Protein AF-A0AAV4FZJ6-F1 (afdb_monomer_lite)

Organism: NCBI:txid1093978

Secondary structure (DSSP, 8-state):
-TTHHHHHS-TTTHHHHHHHHHHHHHHHHHHHHHHHHHHHHS-GGGSTTHHHHHHHHHHHHHHHHHHHH--SSSTT-TT--HHHHHHHHHHH----

pLDDT: mean 84.36, std 10.0, range [37.66, 96.94]

Sequence (96 aa):
MHAMWGDWAPVWERSKLAAFTYAGAQLGTVFSLPISGYLCDSDIAGGWPSVFYVFGAVGCVWFVVWMAFTHNTPADHPRISTSERDYIEHSIGKKE

InterPro domains:
  IPR011701 Major facilitator superfamily [PF07690] (1-85)
  IPR020846 Major facilitator superfamily domain [PS50850] (1-96)
  IPR036259 MFS transporter superfamily [G3DSA:1.20.1250.20] (1-81)
  IPR036259 MFS transporter superfamily [SSF103473] (2-93)
  IPR050382 Major Facilitator Superfamily Sodium/Anion Cotransporter [PTHR11662] (1-92)

Radius of gyration: 18.64 Å; chains: 1; bounding box: 41×24×46 Å

Structure (mmCIF, N/CA/C/O backbone):
data_AF-A0AAV4FZJ6-F1
#
_entry.id   AF-A0AAV4FZJ6-F1
#
loop_
_atom_site.group_PDB
_atom_site.id
_atom_site.type_symbol
_atom_site.label_atom_id
_atom_site.label_alt_id
_atom_site.label_comp_id
_atom_site.label_asym_id
_atom_site.label_entity_id
_atom_site.label_seq_id
_atom_site.pdbx_PDB_ins_code
_atom_site.Cartn_x
_atom_site.Cartn_y
_atom_site.Cartn_z
_atom_site.occupancy
_atom_site.B_iso_or_equiv
_atom_site.auth_seq_id
_atom_site.auth_comp_id
_atom_site.auth_asym_id
_atom_site.auth_atom_id
_atom_site.pdbx_PDB_model_num
ATOM 1 N N . MET A 1 1 ? -5.300 9.169 5.614 1.00 69.44 1 MET A N 1
ATOM 2 C CA . MET A 1 1 ? -4.840 8.347 6.759 1.00 69.44 1 MET A CA 1
ATOM 3 C C . MET A 1 1 ? -5.190 8.942 8.120 1.00 69.44 1 MET A C 1
ATOM 5 O O . MET A 1 1 ? -5.892 8.269 8.852 1.00 69.44 1 MET A O 1
ATOM 9 N N . HIS A 1 2 ? -4.792 10.170 8.486 1.00 70.44 2 HIS A N 1
ATOM 10 C CA . HIS A 1 2 ? -5.096 10.706 9.834 1.00 70.44 2 HIS A CA 1
ATOM 11 C C . HIS A 1 2 ? -6.585 10.832 10.179 1.00 70.44 2 HIS A C 1
ATOM 13 O O . HIS A 1 2 ? -6.952 10.553 11.320 1.00 70.44 2 HIS A O 1
ATOM 19 N N . ALA A 1 3 ? -7.411 11.234 9.205 1.00 77.69 3 ALA A N 1
ATOM 20 C CA . ALA A 1 3 ? -8.867 11.274 9.349 1.00 77.69 3 ALA A CA 1
ATOM 21 C C . ALA A 1 3 ? -9.458 9.858 9.450 1.00 77.69 3 ALA A C 1
ATOM 23 O O . ALA A 1 3 ? -10.224 9.584 10.359 1.00 77.69 3 ALA A O 1
ATOM 24 N N . MET A 1 4 ? -8.997 8.936 8.597 1.00 80.62 4 MET A N 1
ATOM 25 C CA . MET A 1 4 ? -9.430 7.532 8.586 1.00 80.62 4 M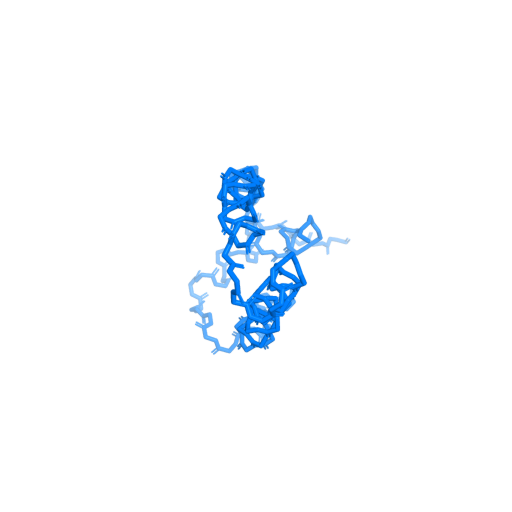ET A CA 1
ATOM 26 C C . MET A 1 4 ? -9.127 6.820 9.912 1.00 80.62 4 MET A C 1
ATOM 28 O O . MET A 1 4 ? -10.000 6.187 10.487 1.00 80.62 4 MET A O 1
ATOM 32 N N . TRP A 1 5 ? -7.925 7.005 10.470 1.00 81.12 5 TRP A N 1
ATOM 33 C CA . TRP A 1 5 ? -7.596 6.513 11.812 1.00 81.12 5 TRP A CA 1
ATOM 34 C C . TRP A 1 5 ? -8.384 7.211 12.928 1.00 81.12 5 TRP A C 1
ATOM 36 O O . TRP A 1 5 ? -8.381 6.725 14.048 1.00 81.12 5 TRP A O 1
ATOM 46 N N . GLY A 1 6 ? -9.040 8.340 12.661 1.00 79.75 6 GLY A N 1
ATOM 47 C CA . GLY A 1 6 ? -9.963 8.954 13.615 1.00 79.75 6 GLY A CA 1
ATOM 48 C C . GLY A 1 6 ? -11.249 8.148 13.797 1.00 79.75 6 GLY A C 1
ATOM 49 O O . GLY A 1 6 ? -11.777 8.130 14.900 1.00 79.75 6 GLY A O 1
ATOM 50 N N . ASP A 1 7 ? -11.706 7.464 12.745 1.00 80.12 7 ASP A N 1
ATOM 51 C CA . ASP A 1 7 ? -12.933 6.657 12.767 1.00 80.12 7 ASP A CA 1
ATOM 52 C C . ASP A 1 7 ? -12.651 5.144 12.902 1.00 80.12 7 ASP A C 1
ATOM 54 O O . ASP A 1 7 ? -13.558 4.383 13.227 1.00 80.12 7 ASP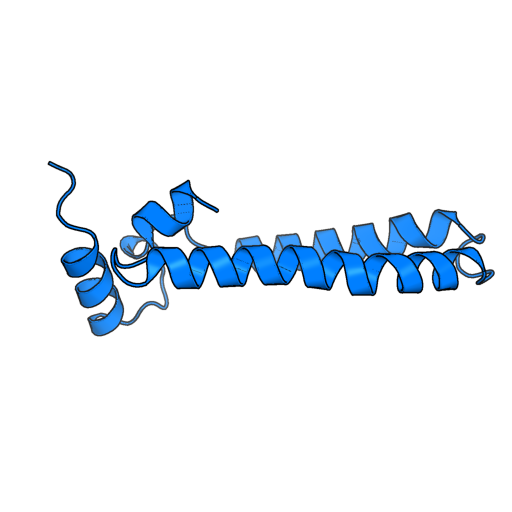 A O 1
ATOM 58 N N . TRP A 1 8 ? -11.403 4.702 12.680 1.00 82.69 8 TRP A N 1
ATOM 59 C CA . TRP A 1 8 ? -11.001 3.286 12.730 1.00 82.69 8 TRP A CA 1
ATOM 60 C C . TRP A 1 8 ? -10.051 2.904 13.873 1.00 82.69 8 TRP A C 1
ATOM 62 O O . TRP A 1 8 ? -9.995 1.729 14.225 1.00 82.69 8 TRP A O 1
ATOM 72 N N . ALA A 1 9 ? -9.266 3.834 14.435 1.00 85.00 9 ALA A N 1
ATOM 73 C CA . ALA A 1 9 ? -8.313 3.491 15.493 1.00 85.00 9 ALA A CA 1
ATOM 74 C C . ALA A 1 9 ? -8.866 3.819 16.889 1.00 85.00 9 ALA A C 1
ATOM 76 O O . ALA A 1 9 ? -9.145 4.990 17.161 1.00 85.00 9 ALA A O 1
ATOM 77 N N . PRO A 1 10 ? -8.898 2.843 17.816 1.00 84.12 10 PRO A N 1
ATOM 78 C CA . PRO A 1 10 ? -9.042 3.108 19.245 1.00 84.12 10 PRO A CA 1
ATOM 79 C C . PRO A 1 10 ? -8.021 4.145 19.728 1.00 84.12 10 PRO A C 1
ATOM 81 O O . PRO A 1 10 ? -6.870 4.153 19.277 1.00 84.12 10 PRO A O 1
ATOM 84 N N . VAL A 1 11 ? -8.405 4.997 20.683 1.00 78.81 11 VAL A N 1
ATOM 85 C CA . VAL A 1 11 ? -7.578 6.136 21.135 1.00 78.81 11 VAL A CA 1
ATOM 86 C C . VAL A 1 11 ? -6.183 5.697 21.605 1.00 78.81 11 VAL A C 1
ATOM 88 O O . VAL A 1 11 ? -5.193 6.364 21.304 1.00 78.81 11 VAL A O 1
ATOM 91 N N . TRP A 1 12 ? -6.081 4.550 22.279 1.00 79.19 12 TRP A N 1
ATOM 92 C CA . TRP A 1 12 ? -4.812 4.008 22.782 1.00 79.19 12 TRP A CA 1
ATOM 93 C C . TRP A 1 12 ? -3.948 3.337 21.704 1.00 79.19 12 TRP A C 1
ATOM 95 O O . TRP A 1 12 ? -2.728 3.283 21.848 1.00 79.19 12 TRP A O 1
ATOM 105 N N . GLU A 1 13 ? -4.537 2.856 20.607 1.00 84.12 13 GLU A N 1
ATOM 106 C CA . GLU A 1 13 ? -3.808 2.169 19.525 1.00 84.12 13 GLU A CA 1
ATOM 107 C C . GLU A 1 13 ? -3.482 3.095 18.353 1.00 84.12 13 GLU A C 1
ATOM 109 O O . GLU A 1 13 ? -2.615 2.786 17.532 1.00 84.12 13 GLU A O 1
ATOM 114 N N . ARG A 1 14 ? -4.124 4.266 18.290 1.00 84.50 14 ARG A N 1
ATOM 115 C CA . ARG A 1 14 ? -3.989 5.233 17.197 1.00 84.50 14 ARG A CA 1
ATOM 116 C C . ARG A 1 14 ? -2.543 5.592 16.882 1.00 84.50 14 ARG A C 1
ATOM 118 O O . ARG A 1 14 ? -2.164 5.602 15.712 1.00 84.50 14 ARG A O 1
ATOM 125 N N . SER A 1 15 ? -1.718 5.840 17.899 1.00 86.06 15 SER A N 1
ATOM 126 C CA . SER A 1 15 ? -0.297 6.160 17.703 1.00 86.06 15 SER A CA 1
ATOM 127 C C . SER A 1 15 ? 0.484 4.992 17.100 1.00 86.06 15 SER A C 1
ATOM 129 O O . SER A 1 15 ? 1.339 5.204 16.242 1.00 86.06 15 SER A O 1
ATOM 131 N N . LYS A 1 16 ? 0.164 3.751 17.488 1.00 88.62 16 LYS A N 1
ATOM 132 C CA . LYS A 1 16 ? 0.804 2.539 16.959 1.00 88.62 16 LYS A CA 1
ATOM 133 C C . LYS A 1 16 ? 0.422 2.306 15.497 1.00 88.62 16 LYS A C 1
ATOM 135 O O . LYS A 1 16 ? 1.293 2.052 14.670 1.00 88.62 16 LYS A O 1
ATOM 140 N N . LEU A 1 17 ? -0.860 2.453 15.169 1.00 89.06 17 LEU A N 1
ATOM 141 C CA . LEU A 1 17 ? -1.385 2.310 13.807 1.00 89.06 17 LEU A CA 1
ATOM 142 C C . LEU A 1 17 ? -0.861 3.414 12.870 1.00 89.06 17 LEU A C 1
ATOM 144 O O . LEU A 1 17 ? -0.474 3.149 11.726 1.00 89.06 17 LEU A O 1
ATOM 148 N N . ALA A 1 18 ? -0.749 4.646 13.375 1.00 87.81 18 ALA A N 1
ATOM 149 C CA . ALA A 1 18 ? -0.109 5.742 12.655 1.00 87.81 18 ALA A CA 1
ATOM 150 C C . ALA A 1 18 ? 1.384 5.467 12.416 1.00 87.81 18 ALA A C 1
ATOM 152 O O . ALA A 1 18 ? 1.843 5.567 11.280 1.00 87.81 18 ALA A O 1
ATOM 153 N N . ALA A 1 19 ? 2.134 5.061 13.446 1.00 89.75 19 ALA A N 1
ATOM 154 C CA . ALA A 1 19 ? 3.553 4.726 13.314 1.00 89.75 19 ALA A CA 1
ATOM 155 C C . ALA A 1 19 ? 3.788 3.595 12.301 1.00 89.75 19 ALA A C 1
ATOM 157 O O . ALA A 1 19 ? 4.679 3.698 11.461 1.00 89.75 19 ALA A O 1
ATOM 158 N N . PHE A 1 20 ? 2.944 2.560 12.316 1.00 91.31 20 PHE A N 1
ATOM 159 C CA . PHE A 1 20 ? 2.988 1.474 11.337 1.00 91.31 20 PHE A CA 1
ATOM 160 C C . PHE A 1 20 ? 2.785 1.979 9.901 1.00 91.31 20 PHE A C 1
ATOM 162 O O . PHE A 1 20 ? 3.533 1.616 8.996 1.00 91.31 20 PHE A O 1
ATOM 169 N N . THR A 1 21 ? 1.827 2.888 9.702 1.00 90.75 21 THR A N 1
ATOM 170 C CA . THR A 1 21 ? 1.592 3.527 8.397 1.00 90.75 21 THR A CA 1
ATOM 171 C C . THR A 1 21 ? 2.841 4.260 7.899 1.00 90.75 21 THR A C 1
ATOM 173 O O . THR A 1 21 ? 3.233 4.117 6.741 1.00 90.75 21 THR A O 1
ATOM 176 N N . TYR A 1 22 ? 3.483 5.040 8.771 1.00 89.94 22 TYR A N 1
ATOM 177 C CA . TYR A 1 22 ? 4.684 5.795 8.413 1.00 89.94 22 TYR A CA 1
ATOM 178 C C . TYR A 1 22 ? 5.894 4.903 8.146 1.00 89.94 22 TYR A C 1
ATOM 180 O O . TYR A 1 22 ? 6.676 5.198 7.242 1.00 89.94 22 TYR A O 1
ATOM 188 N N . ALA A 1 23 ? 6.033 3.798 8.881 1.00 93.31 23 ALA A N 1
ATOM 189 C CA . ALA A 1 23 ? 7.072 2.809 8.621 1.00 93.31 23 ALA A CA 1
ATOM 190 C C . ALA A 1 23 ? 6.947 2.231 7.202 1.00 93.31 23 ALA A C 1
ATOM 192 O O . ALA A 1 23 ? 7.951 2.100 6.505 1.00 93.31 23 ALA A O 1
ATOM 193 N N . GLY A 1 24 ? 5.718 1.978 6.735 1.00 91.62 24 GLY A N 1
ATOM 194 C CA . GLY A 1 24 ? 5.455 1.547 5.360 1.00 91.62 24 GLY A CA 1
ATOM 195 C C . GLY A 1 24 ? 5.970 2.530 4.303 1.00 91.62 24 GLY A C 1
ATOM 196 O O . GLY A 1 24 ? 6.570 2.106 3.319 1.00 91.62 24 GLY A O 1
ATOM 197 N N . ALA A 1 25 ? 5.818 3.840 4.528 1.00 90.62 25 ALA A N 1
ATOM 198 C CA . ALA A 1 25 ? 6.350 4.858 3.618 1.00 90.62 25 ALA A CA 1
ATOM 199 C C . ALA A 1 25 ? 7.888 4.826 3.548 1.00 90.62 25 ALA A C 1
ATOM 201 O O . ALA A 1 25 ? 8.457 4.915 2.463 1.00 90.62 25 ALA A O 1
ATOM 202 N N . GLN A 1 26 ? 8.561 4.647 4.690 1.00 93.25 26 GLN A N 1
ATOM 203 C CA . GLN A 1 26 ? 10.024 4.538 4.734 1.00 93.25 26 GLN A CA 1
ATOM 204 C C . GLN A 1 26 ? 10.521 3.273 4.029 1.00 93.25 26 GLN A C 1
ATOM 206 O O . GLN A 1 26 ? 11.444 3.342 3.220 1.00 93.25 26 GLN A O 1
ATOM 211 N N . LEU A 1 27 ? 9.872 2.131 4.272 1.00 94.44 27 LEU A N 1
ATOM 212 C CA . LEU A 1 27 ? 10.179 0.881 3.573 1.00 94.44 27 LEU A CA 1
ATOM 213 C C . LEU A 1 27 ? 9.969 1.021 2.064 1.00 94.44 27 LEU A C 1
ATOM 215 O O . LEU A 1 27 ? 10.822 0.596 1.288 1.00 94.44 27 LEU A O 1
ATOM 219 N N . GLY A 1 28 ? 8.879 1.670 1.649 1.00 92.25 28 GLY A N 1
ATOM 220 C CA . GLY A 1 28 ? 8.603 1.967 0.247 1.00 92.25 28 GLY A CA 1
ATOM 221 C C . GLY A 1 28 ? 9.764 2.695 -0.427 1.00 92.25 28 GLY A C 1
ATOM 222 O O . GLY A 1 28 ? 10.190 2.274 -1.494 1.00 92.25 28 GLY A O 1
ATOM 223 N N . THR A 1 29 ? 10.331 3.716 0.222 1.00 93.44 29 THR A N 1
ATOM 224 C CA . THR A 1 29 ? 11.514 4.439 -0.278 1.00 93.44 29 THR A CA 1
ATOM 225 C C . THR A 1 29 ? 12.756 3.551 -0.360 1.00 93.44 29 THR A C 1
ATOM 227 O O . THR A 1 29 ? 13.478 3.584 -1.355 1.00 93.44 29 THR A O 1
ATOM 230 N N . VAL A 1 30 ? 13.003 2.730 0.665 1.00 95.94 30 VAL A N 1
ATOM 231 C CA . VAL A 1 30 ? 14.162 1.821 0.703 1.00 95.94 30 VAL A CA 1
ATOM 232 C C . VAL A 1 30 ? 14.130 0.821 -0.451 1.00 95.94 30 VAL A C 1
ATOM 234 O O . VAL A 1 30 ? 15.177 0.518 -1.011 1.00 95.94 30 VA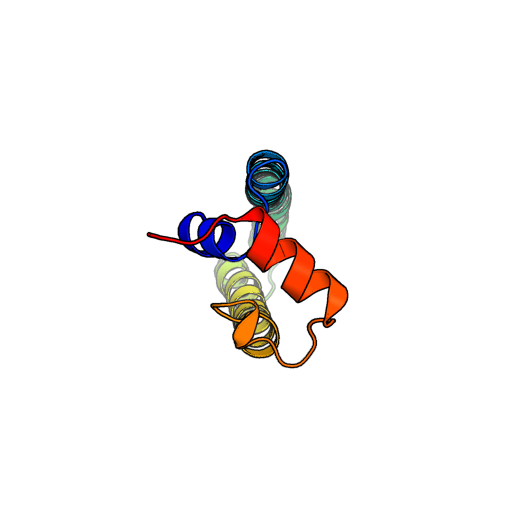L A O 1
ATOM 237 N N . PHE A 1 31 ? 12.949 0.335 -0.834 1.00 93.88 31 PHE A N 1
ATOM 238 C CA . PHE A 1 31 ? 12.806 -0.564 -1.978 1.00 93.88 31 PHE A CA 1
ATOM 239 C C . PHE A 1 31 ? 12.711 0.179 -3.312 1.00 93.88 31 PHE A C 1
ATOM 241 O O . PHE A 1 31 ? 13.262 -0.289 -4.307 1.00 93.88 31 PHE A O 1
ATOM 248 N N . SER A 1 32 ? 12.045 1.334 -3.362 1.00 92.50 32 SER A N 1
ATOM 249 C CA . SER A 1 32 ? 11.785 2.022 -4.626 1.00 92.50 32 SER A CA 1
ATOM 250 C C . SER A 1 32 ? 13.056 2.543 -5.282 1.00 92.50 32 SER A C 1
ATOM 252 O O . SER A 1 32 ? 13.186 2.446 -6.500 1.00 92.50 32 SER A O 1
ATOM 254 N N . LEU A 1 33 ? 14.011 3.040 -4.494 1.00 92.00 33 LEU A N 1
ATOM 255 C CA . LEU A 1 33 ? 15.277 3.581 -4.985 1.00 92.00 33 LEU A CA 1
ATOM 256 C C . LEU A 1 33 ? 16.144 2.535 -5.718 1.00 92.00 33 LEU A C 1
ATOM 258 O O . LEU A 1 33 ? 16.470 2.772 -6.883 1.00 92.00 33 LEU A O 1
ATOM 262 N N . PRO A 1 34 ? 16.495 1.373 -5.127 1.00 92.69 34 PRO A N 1
ATOM 263 C CA . PRO A 1 34 ? 17.275 0.351 -5.824 1.00 92.69 34 PRO A CA 1
ATOM 264 C C . PRO A 1 34 ? 16.503 -0.283 -6.984 1.00 92.69 34 PRO A C 1
ATOM 266 O O . PRO A 1 34 ? 17.096 -0.534 -8.029 1.00 92.69 34 PRO A O 1
ATOM 269 N N . ILE A 1 35 ? 15.187 -0.488 -6.846 1.00 91.38 35 ILE A N 1
ATOM 270 C CA . ILE A 1 35 ? 14.346 -1.007 -7.937 1.00 91.38 35 ILE A CA 1
ATOM 271 C C . ILE A 1 35 ? 14.353 -0.042 -9.126 1.00 91.38 35 ILE A C 1
ATOM 273 O O . ILE A 1 35 ? 14.522 -0.478 -10.261 1.00 91.38 35 ILE A O 1
ATOM 277 N N . SER A 1 36 ? 14.233 1.264 -8.875 1.00 89.94 36 SER A N 1
ATOM 278 C CA . SER A 1 36 ? 14.312 2.285 -9.927 1.00 89.94 36 SER A CA 1
ATOM 279 C C . SER A 1 36 ? 15.693 2.313 -10.577 1.00 89.94 36 SER A C 1
ATOM 281 O O . SER A 1 36 ? 15.782 2.398 -11.795 1.00 89.94 36 SER A O 1
ATOM 283 N N . GLY A 1 37 ? 16.765 2.188 -9.786 1.00 89.75 37 GLY A N 1
ATOM 284 C CA . GLY A 1 37 ? 18.131 2.098 -10.307 1.00 89.75 37 GLY A CA 1
ATOM 285 C C . GLY A 1 37 ? 18.328 0.893 -11.230 1.00 89.75 37 GLY A C 1
ATOM 286 O O . GLY A 1 37 ? 18.851 1.046 -12.328 1.00 89.75 37 GLY A O 1
ATOM 287 N N . TYR A 1 38 ? 17.839 -0.279 -10.821 1.00 88.94 38 TYR A N 1
ATOM 288 C CA . TYR A 1 38 ? 17.891 -1.500 -11.627 1.00 88.94 38 TYR A CA 1
ATOM 289 C C . TYR A 1 38 ? 17.060 -1.394 -12.914 1.00 88.94 38 TYR A C 1
ATOM 291 O O . TYR A 1 38 ? 17.514 -1.780 -13.987 1.00 88.94 38 TYR A O 1
ATOM 299 N N . LEU A 1 39 ? 15.853 -0.833 -12.824 1.00 86.75 39 LEU A N 1
ATOM 300 C CA . LEU A 1 39 ? 14.970 -0.629 -13.975 1.00 86.75 39 LEU A CA 1
ATOM 301 C C . LEU A 1 39 ? 15.556 0.358 -14.992 1.00 86.75 39 LEU A C 1
ATOM 303 O O . LEU A 1 39 ? 15.427 0.131 -16.192 1.00 86.75 39 LEU A O 1
ATOM 307 N N . CYS A 1 40 ? 16.233 1.414 -14.531 1.00 85.12 40 CYS A N 1
ATOM 308 C CA . CYS A 1 40 ? 16.912 2.371 -15.406 1.00 85.12 40 CYS A CA 1
ATOM 309 C C . CYS A 1 40 ? 18.088 1.766 -16.183 1.00 85.12 40 CYS A C 1
ATOM 311 O O . CYS A 1 40 ? 18.334 2.207 -17.303 1.00 85.12 40 CYS A O 1
ATOM 313 N N . ASP A 1 41 ? 18.803 0.802 -15.597 1.00 83.94 41 ASP A N 1
ATOM 314 C CA . ASP A 1 41 ? 19.927 0.100 -16.239 1.00 83.94 41 ASP A CA 1
ATOM 315 C C . ASP A 1 41 ? 19.452 -1.010 -17.195 1.00 83.94 41 ASP A C 1
ATOM 317 O O . ASP A 1 41 ? 20.138 -1.380 -18.143 1.00 83.94 41 ASP A O 1
ATOM 321 N N . SER A 1 42 ? 18.244 -1.535 -16.976 1.00 78.00 42 SER A N 1
ATOM 322 C CA . SER A 1 42 ? 17.659 -2.562 -17.835 1.00 78.00 42 SER A CA 1
ATOM 323 C C . SER A 1 42 ? 17.127 -1.979 -19.151 1.00 78.00 42 SER A C 1
ATOM 325 O O . SER A 1 42 ? 16.359 -1.026 -19.137 1.00 78.00 42 SER A O 1
ATOM 327 N N . ASP A 1 43 ? 17.406 -2.615 -20.293 1.00 74.62 43 ASP A N 1
ATOM 328 C CA . ASP A 1 43 ? 16.839 -2.240 -21.610 1.00 74.62 43 ASP A CA 1
ATOM 329 C C . ASP A 1 43 ? 15.321 -2.518 -21.752 1.00 74.62 43 ASP A C 1
ATOM 331 O O . ASP A 1 43 ? 14.726 -2.375 -22.826 1.00 74.62 43 ASP A O 1
ATOM 335 N N . ILE A 1 44 ? 14.652 -2.929 -20.672 1.00 70.50 44 ILE A N 1
ATOM 336 C CA . ILE A 1 44 ? 13.221 -3.241 -20.664 1.00 70.50 44 ILE A CA 1
ATOM 337 C C . ILE A 1 44 ? 12.436 -1.960 -20.975 1.00 70.50 44 ILE A C 1
ATOM 339 O O . ILE A 1 44 ? 12.662 -0.920 -20.367 1.00 70.50 44 ILE A O 1
ATOM 343 N N . ALA A 1 45 ? 11.495 -2.026 -21.924 1.00 66.25 45 ALA A N 1
ATOM 344 C CA . ALA A 1 45 ? 10.600 -0.917 -22.287 1.00 66.25 45 ALA A CA 1
ATOM 345 C C . ALA A 1 45 ? 11.300 0.424 -22.630 1.00 66.25 45 ALA A C 1
ATOM 347 O O . ALA A 1 45 ? 10.687 1.486 -22.508 1.00 66.25 45 ALA A O 1
ATOM 348 N N . GLY A 1 46 ? 12.558 0.382 -23.089 1.00 72.12 46 GLY A N 1
ATOM 349 C CA . GLY A 1 46 ? 13.313 1.569 -23.505 1.00 72.12 46 GLY A CA 1
ATOM 350 C C . GLY A 1 46 ? 14.179 2.208 -22.414 1.00 72.12 46 GLY A C 1
ATOM 351 O O . GLY A 1 46 ? 14.484 3.397 -22.519 1.00 72.12 46 GLY A O 1
ATOM 352 N N . GLY A 1 47 ? 14.563 1.459 -21.373 1.00 79.50 47 GLY A N 1
ATOM 353 C CA . GLY A 1 47 ? 15.472 1.934 -20.326 1.00 79.50 47 GLY A CA 1
ATOM 354 C C . GLY A 1 47 ? 14.736 2.602 -19.168 1.00 79.50 47 GLY A C 1
ATOM 355 O O . GLY A 1 47 ? 13.806 2.049 -18.584 1.00 79.50 47 GLY A O 1
ATOM 356 N N . TRP A 1 48 ? 15.102 3.849 -18.874 1.00 82.94 48 TRP A N 1
ATOM 357 C CA . TRP A 1 48 ? 14.526 4.669 -17.800 1.00 82.94 48 TRP A CA 1
ATOM 358 C C . TRP A 1 48 ? 12.988 4.862 -17.804 1.00 82.94 48 TRP A C 1
ATOM 360 O O . TRP A 1 48 ? 12.430 5.003 -16.710 1.00 82.94 48 TRP A O 1
ATOM 370 N N . PRO A 1 49 ? 12.245 4.843 -18.939 1.00 87.38 49 PRO A N 1
ATOM 371 C CA . PRO A 1 49 ? 10.788 4.989 -18.911 1.00 87.38 49 PRO A CA 1
ATOM 372 C C . PRO A 1 49 ? 10.087 3.805 -18.230 1.00 87.38 49 PRO A C 1
ATOM 374 O O . PRO A 1 49 ? 8.965 3.950 -17.743 1.00 87.38 49 PRO A O 1
ATOM 377 N N . SER A 1 50 ? 10.752 2.645 -18.154 1.00 87.12 50 SER A N 1
ATOM 378 C CA . SER A 1 50 ? 10.245 1.428 -17.507 1.00 87.12 50 SER A CA 1
ATOM 379 C C . SER A 1 50 ? 9.812 1.649 -16.058 1.00 87.12 50 SER A C 1
ATOM 381 O O . SER A 1 50 ? 8.804 1.086 -15.626 1.00 87.12 50 SER A O 1
ATOM 383 N N . VAL A 1 51 ? 10.502 2.535 -15.333 1.00 90.19 51 VAL A N 1
ATOM 384 C CA . VAL A 1 51 ? 10.189 2.900 -13.947 1.00 90.19 51 VAL A CA 1
ATOM 385 C C . VAL A 1 51 ? 8.754 3.421 -13.841 1.00 90.19 51 VAL A C 1
ATOM 387 O O . VAL A 1 51 ? 7.992 2.974 -12.985 1.00 90.19 51 VAL A O 1
ATOM 390 N N . PHE A 1 52 ? 8.332 4.300 -14.752 1.00 89.94 52 PHE A N 1
ATOM 391 C CA . PHE A 1 52 ? 6.976 4.855 -14.731 1.00 89.94 52 PHE A CA 1
ATOM 392 C C . PHE A 1 52 ? 5.921 3.792 -15.013 1.00 89.94 52 PHE A C 1
ATOM 394 O O . PHE A 1 52 ? 4.875 3.789 -14.366 1.00 89.94 52 PHE A O 1
ATOM 401 N N . TYR A 1 53 ? 6.194 2.870 -15.937 1.00 90.44 53 TYR A N 1
ATOM 402 C CA . TYR A 1 53 ? 5.265 1.786 -16.244 1.00 90.44 53 TYR A CA 1
ATOM 403 C C . TYR A 1 53 ? 5.115 0.817 -15.072 1.00 90.44 53 TYR A C 1
ATOM 405 O O . TYR A 1 53 ? 3.993 0.454 -14.729 1.00 90.44 53 TYR A O 1
ATOM 413 N N . VAL A 1 54 ? 6.216 0.437 -14.417 1.00 91.00 54 VAL A N 1
ATOM 414 C CA . VAL A 1 54 ? 6.185 -0.495 -13.283 1.00 91.00 54 VAL A CA 1
ATOM 415 C C . VAL A 1 54 ? 5.518 0.141 -12.067 1.00 91.00 54 VAL A C 1
ATOM 417 O O . VAL A 1 54 ? 4.540 -0.405 -11.559 1.00 91.00 54 VAL A O 1
ATOM 420 N N . PHE A 1 55 ? 5.980 1.311 -11.613 1.00 92.50 55 PHE A N 1
ATOM 421 C CA . PHE A 1 55 ? 5.374 1.977 -10.454 1.00 92.50 55 PHE A CA 1
ATOM 422 C C . PHE A 1 55 ? 3.940 2.434 -10.737 1.00 92.50 55 PHE A C 1
ATOM 424 O O . PHE A 1 55 ? 3.089 2.351 -9.852 1.00 92.50 55 PHE A O 1
ATOM 431 N N . GLY A 1 56 ? 3.646 2.849 -11.972 1.00 93.31 56 GLY A N 1
ATOM 432 C CA . GLY A 1 56 ? 2.293 3.168 -12.417 1.00 93.31 56 GLY A CA 1
ATOM 433 C C . GLY A 1 56 ? 1.368 1.954 -12.358 1.00 93.31 56 GLY A C 1
ATOM 434 O O . GLY A 1 56 ? 0.302 2.031 -11.753 1.00 93.31 56 GLY A O 1
ATOM 435 N N . ALA A 1 57 ? 1.792 0.809 -12.902 1.00 94.56 57 ALA A N 1
ATOM 436 C CA . ALA A 1 57 ? 1.016 -0.429 -12.853 1.00 94.56 57 ALA A CA 1
ATOM 437 C C . ALA A 1 57 ? 0.793 -0.911 -11.412 1.00 94.56 57 ALA A C 1
ATOM 439 O O . ALA A 1 57 ? -0.333 -1.253 -11.049 1.00 94.56 57 ALA A O 1
ATOM 440 N N . VAL A 1 58 ? 1.831 -0.877 -10.569 1.00 94.88 58 VAL A N 1
ATOM 441 C CA . VAL A 1 58 ? 1.718 -1.208 -9.139 1.00 94.88 58 VAL A CA 1
ATOM 442 C C . VAL A 1 58 ? 0.727 -0.273 -8.443 1.00 94.88 58 VAL A C 1
ATOM 444 O O . VAL A 1 58 ? -0.124 -0.743 -7.691 1.00 94.88 58 VAL A O 1
ATOM 447 N N . GLY A 1 59 ? 0.776 1.030 -8.732 1.00 94.69 59 GLY A N 1
ATOM 448 C CA . GLY A 1 59 ? -0.172 2.013 -8.210 1.00 94.69 59 GLY A CA 1
ATOM 449 C C . GLY A 1 59 ? -1.614 1.743 -8.646 1.00 94.69 59 GLY A C 1
ATOM 450 O O . GLY A 1 59 ? -2.520 1.789 -7.817 1.00 94.69 59 GLY A O 1
ATOM 451 N N . CYS A 1 60 ? -1.837 1.394 -9.916 1.00 96.94 60 CYS A N 1
ATOM 452 C CA . CYS A 1 60 ? -3.157 1.022 -10.426 1.00 96.94 60 CYS A CA 1
ATO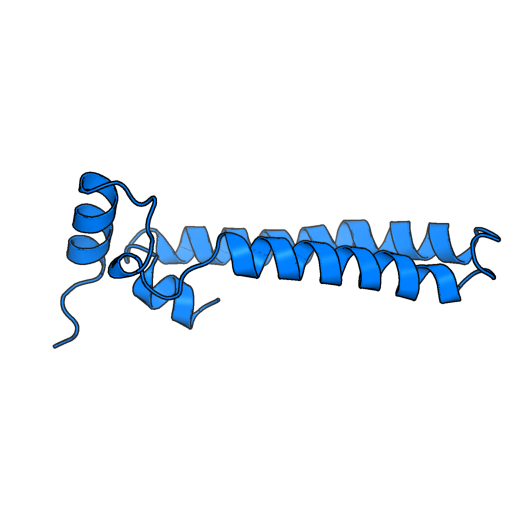M 453 C C . CYS A 1 60 ? -3.702 -0.244 -9.751 1.00 96.94 60 CYS A C 1
ATOM 455 O O . CYS A 1 60 ? -4.854 -0.258 -9.320 1.00 96.94 60 CYS A O 1
ATOM 457 N N . VAL A 1 61 ? -2.882 -1.292 -9.618 1.00 96.62 61 VAL A N 1
ATOM 458 C CA . VAL A 1 61 ? -3.275 -2.525 -8.915 1.00 96.62 61 VAL A CA 1
ATOM 459 C C . VAL A 1 61 ? -3.602 -2.219 -7.455 1.00 96.62 61 VAL A C 1
ATOM 461 O O . VAL A 1 61 ? -4.645 -2.640 -6.956 1.00 96.62 61 VAL A O 1
ATOM 464 N N . TRP A 1 62 ? -2.757 -1.436 -6.783 1.00 94.62 62 TRP A N 1
ATOM 465 C CA . TRP A 1 62 ? -2.987 -1.034 -5.400 1.00 94.62 62 TRP A CA 1
ATOM 466 C C . TRP A 1 62 ? -4.269 -0.215 -5.237 1.00 94.62 62 TRP A C 1
ATOM 468 O O . TRP A 1 62 ? -5.015 -0.439 -4.290 1.00 94.62 62 TRP A O 1
ATOM 478 N N . PHE A 1 63 ? -4.576 0.681 -6.177 1.00 94.88 63 PHE A N 1
ATOM 479 C CA . PHE A 1 63 ? -5.826 1.438 -6.178 1.00 94.88 63 PHE A CA 1
ATOM 480 C C . PHE A 1 63 ? -7.052 0.523 -6.273 1.00 94.88 63 PHE A C 1
ATOM 482 O O . PHE A 1 63 ? -8.001 0.696 -5.513 1.00 94.88 63 PHE A O 1
ATOM 489 N N . VAL A 1 64 ? -7.027 -0.484 -7.152 1.00 96.06 64 VAL A N 1
ATOM 490 C CA . VAL A 1 64 ? -8.122 -1.463 -7.262 1.00 96.06 64 VAL A CA 1
ATOM 491 C C . VAL A 1 64 ? -8.295 -2.243 -5.958 1.00 96.06 64 VAL A C 1
ATOM 493 O O . VAL A 1 64 ? -9.418 -2.398 -5.483 1.00 96.06 64 VAL A O 1
ATOM 496 N N . VAL A 1 65 ? -7.193 -2.688 -5.344 1.00 93.56 65 VAL A N 1
ATOM 497 C CA . VAL A 1 65 ? -7.224 -3.350 -4.030 1.00 93.56 65 VAL A CA 1
ATOM 498 C C . VAL A 1 65 ? -7.806 -2.412 -2.969 1.00 93.56 65 VAL A C 1
ATOM 500 O O . VAL A 1 65 ? -8.702 -2.804 -2.228 1.00 93.56 65 VAL A O 1
ATOM 503 N N . TRP A 1 66 ? -7.366 -1.157 -2.925 1.00 90.81 66 TRP A N 1
ATOM 504 C CA . TRP A 1 66 ? -7.867 -0.168 -1.972 1.00 90.81 66 TRP A CA 1
ATOM 505 C C . TRP A 1 66 ? -9.375 0.047 -2.111 1.00 90.81 66 TRP A C 1
ATOM 507 O O . TRP A 1 66 ? -10.100 -0.004 -1.123 1.00 90.81 66 TRP A O 1
ATOM 517 N N . MET A 1 67 ? -9.866 0.207 -3.340 1.00 89.94 67 MET A N 1
ATOM 518 C CA . MET A 1 67 ? -11.294 0.371 -3.618 1.00 89.94 67 MET A CA 1
ATOM 519 C C . MET A 1 67 ? -12.125 -0.861 -3.237 1.00 89.94 67 MET A C 1
ATOM 521 O O . MET A 1 67 ? -13.286 -0.719 -2.868 1.00 89.94 67 MET A O 1
ATOM 525 N N . ALA A 1 68 ? -11.554 -2.065 -3.326 1.00 89.06 68 ALA A N 1
ATOM 526 C CA . ALA A 1 68 ? -12.255 -3.301 -2.988 1.00 89.06 68 ALA A CA 1
ATOM 527 C C . ALA A 1 68 ? -12.324 -3.575 -1.474 1.00 89.06 68 ALA A C 1
ATOM 529 O O . ALA A 1 68 ? -13.268 -4.217 -1.015 1.00 89.06 68 ALA A O 1
ATOM 530 N N . PHE A 1 69 ? -11.325 -3.132 -0.703 1.00 86.19 69 PHE A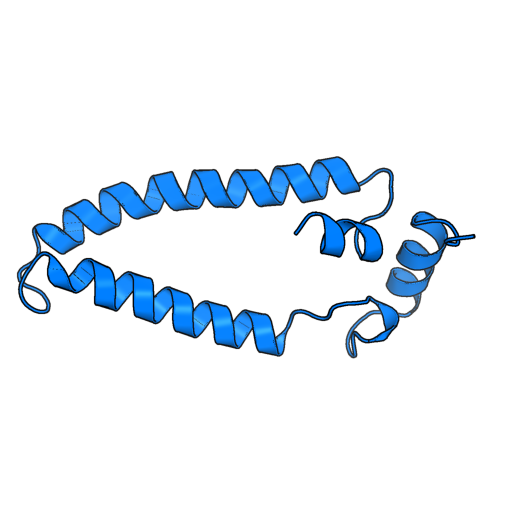 N 1
ATOM 531 C CA . PHE A 1 69 ? -11.178 -3.513 0.707 1.00 86.19 69 PHE A CA 1
ATOM 532 C C . PHE A 1 69 ? -11.380 -2.360 1.698 1.00 86.19 69 PHE A C 1
ATOM 534 O O . PHE A 1 69 ? -11.848 -2.596 2.812 1.00 86.19 69 PHE A O 1
ATOM 541 N N . THR A 1 70 ? -11.064 -1.118 1.340 1.00 86.88 70 THR A N 1
ATOM 542 C CA . THR A 1 70 ? -11.098 0.000 2.289 1.00 86.88 70 THR A CA 1
ATOM 543 C C . THR A 1 70 ? -12.469 0.669 2.333 1.00 86.88 70 THR A C 1
ATOM 545 O O . THR A 1 70 ? -12.995 1.098 1.311 1.00 86.88 70 THR A O 1
ATOM 548 N N . HIS A 1 71 ? -13.021 0.815 3.540 1.00 86.31 71 HIS A N 1
ATOM 549 C CA . HIS A 1 71 ? -14.294 1.496 3.793 1.00 86.31 71 HIS A CA 1
ATOM 550 C C . HIS A 1 71 ? -14.079 2.699 4.719 1.00 86.31 71 HIS A C 1
ATOM 552 O O . HIS A 1 71 ? -13.203 2.680 5.584 1.00 86.31 71 HIS A O 1
ATOM 558 N N . ASN A 1 72 ? -14.870 3.759 4.534 1.00 81.81 72 ASN A N 1
ATOM 559 C CA . ASN A 1 72 ? -14.677 5.021 5.258 1.00 81.81 72 ASN A CA 1
ATOM 560 C C . ASN A 1 72 ? -14.997 4.898 6.750 1.00 81.81 72 ASN A C 1
ATOM 562 O O . ASN A 1 72 ? -14.276 5.465 7.566 1.00 81.81 72 ASN A O 1
ATOM 566 N N . THR A 1 73 ? -16.024 4.127 7.108 1.00 78.50 73 THR A N 1
ATOM 567 C CA . THR A 1 73 ? -16.419 3.893 8.499 1.00 78.50 73 THR A CA 1
ATOM 568 C C . THR A 1 73 ? -16.481 2.394 8.804 1.00 78.50 73 THR A C 1
ATOM 570 O O . THR A 1 73 ? -16.743 1.597 7.896 1.00 78.50 73 THR A O 1
ATOM 573 N N . PRO A 1 74 ? -16.272 1.985 10.069 1.00 77.81 74 PRO A N 1
ATOM 574 C CA . PRO A 1 74 ? -16.483 0.599 10.482 1.00 77.81 74 PRO A CA 1
ATOM 575 C C . PRO A 1 74 ? -17.946 0.157 10.311 1.00 77.81 74 PRO A C 1
ATOM 577 O O . PRO A 1 74 ? -18.196 -1.020 10.073 1.00 77.81 74 PRO A O 1
ATOM 580 N N . ALA A 1 75 ? -18.911 1.083 10.365 1.00 74.25 75 ALA A N 1
ATOM 581 C CA . ALA A 1 75 ? -20.332 0.789 10.170 1.00 74.25 75 ALA A CA 1
ATOM 582 C C . ALA A 1 75 ? -20.678 0.395 8.721 1.00 74.25 75 ALA A C 1
ATOM 584 O O . ALA A 1 75 ? -21.554 -0.443 8.512 1.00 74.25 75 ALA A O 1
ATOM 585 N N . ASP A 1 76 ? -19.970 0.959 7.738 1.00 78.06 76 ASP A N 1
ATOM 586 C CA . ASP A 1 76 ? -20.153 0.649 6.314 1.00 78.06 76 ASP A CA 1
ATOM 587 C C . ASP A 1 76 ? -19.399 -0.616 5.876 1.00 78.06 76 ASP A C 1
ATOM 589 O O . ASP A 1 76 ? -19.537 -1.057 4.735 1.00 78.06 76 ASP A O 1
ATOM 593 N N . HIS A 1 77 ? -18.565 -1.194 6.746 1.00 81.00 77 HIS A N 1
ATOM 594 C CA . HIS A 1 77 ? -17.692 -2.300 6.381 1.00 81.00 77 HIS A CA 1
ATOM 595 C C . HIS A 1 77 ? -18.442 -3.649 6.427 1.00 81.00 77 HIS A C 1
ATOM 597 O O . HIS A 1 77 ? -18.747 -4.152 7.509 1.00 81.00 77 HIS A O 1
ATOM 603 N N . PRO A 1 78 ? -18.681 -4.326 5.286 1.00 76.38 78 PRO A N 1
ATOM 604 C CA . PRO A 1 78 ? -19.565 -5.495 5.221 1.00 76.38 78 PRO A CA 1
ATOM 605 C C . PRO A 1 78 ? -18.987 -6.760 5.875 1.00 76.38 78 PRO A C 1
ATOM 607 O O . PRO A 1 78 ? -19.707 -7.733 6.081 1.00 76.38 78 PRO A O 1
ATOM 610 N N . ARG A 1 79 ? -17.679 -6.782 6.164 1.00 80.19 79 ARG A N 1
ATOM 611 C CA . ARG A 1 79 ? -16.962 -7.944 6.723 1.00 80.19 79 ARG A CA 1
ATOM 612 C C . ARG A 1 79 ? -16.477 -7.747 8.159 1.00 80.19 79 ARG A C 1
ATOM 614 O O . ARG A 1 79 ? -15.715 -8.577 8.644 1.00 80.19 79 ARG A O 1
ATOM 621 N N . ILE A 1 80 ? -16.852 -6.648 8.815 1.00 84.00 80 ILE A N 1
ATOM 622 C CA . ILE A 1 80 ? -16.426 -6.409 10.198 1.00 84.00 80 ILE A CA 1
ATOM 623 C C . ILE A 1 80 ? -17.198 -7.338 11.138 1.00 84.00 80 ILE A C 1
ATOM 625 O O . ILE A 1 80 ? -18.394 -7.572 10.948 1.00 84.00 80 ILE A O 1
ATOM 629 N N . SER A 1 81 ? -16.522 -7.890 12.145 1.00 85.19 81 SER A N 1
ATOM 630 C CA . SER A 1 81 ? -17.216 -8.654 13.183 1.00 85.19 81 SER A CA 1
ATOM 631 C C . SER A 1 81 ? -17.981 -7.708 14.110 1.00 85.19 81 SER A C 1
ATOM 633 O O . SER A 1 81 ? -17.540 -6.587 14.362 1.00 85.19 81 SER A O 1
ATOM 635 N N . THR A 1 82 ? -19.117 -8.153 14.648 1.00 82.75 82 THR A N 1
ATOM 636 C CA . THR A 1 82 ? -19.896 -7.352 15.606 1.00 82.75 8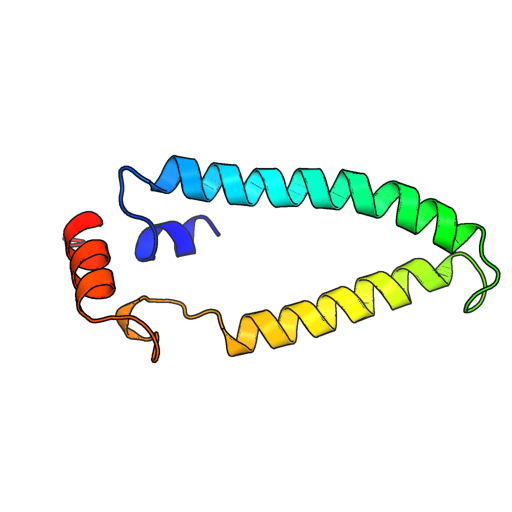2 THR A CA 1
ATOM 637 C C . THR A 1 82 ? -19.065 -6.985 16.834 1.00 82.75 82 THR A C 1
ATOM 639 O O . THR A 1 82 ? -19.065 -5.834 17.246 1.00 82.75 82 THR A O 1
ATOM 642 N N . SER A 1 83 ? -18.269 -7.924 17.353 1.00 84.31 83 SER A N 1
ATOM 643 C CA . SER A 1 83 ? -17.384 -7.687 18.499 1.00 84.31 83 SER A CA 1
ATOM 644 C C . SER A 1 83 ? -16.306 -6.632 18.230 1.00 84.31 83 SER A C 1
ATOM 646 O O . SER A 1 83 ? -16.026 -5.814 19.101 1.00 84.31 83 SER A O 1
ATOM 648 N N . GLU A 1 84 ? -15.697 -6.637 17.040 1.00 83.75 84 GLU A N 1
ATOM 649 C CA . GLU A 1 84 ? -14.683 -5.644 16.656 1.00 83.75 84 GLU A CA 1
ATOM 650 C C . GLU A 1 84 ? -15.306 -4.269 16.419 1.00 83.75 84 GLU A C 1
ATOM 652 O O . GLU A 1 84 ? -14.758 -3.259 16.856 1.00 83.75 84 GLU A O 1
ATOM 657 N N . ARG A 1 85 ? -16.478 -4.228 15.779 1.00 82.50 85 ARG A N 1
ATOM 658 C CA . ARG A 1 85 ? -17.232 -2.992 15.583 1.00 82.50 85 ARG A CA 1
ATOM 659 C C . ARG A 1 85 ? -17.590 -2.344 16.919 1.00 82.50 85 ARG A C 1
ATOM 661 O O . ARG A 1 85 ? -17.284 -1.170 17.110 1.00 82.50 85 ARG A O 1
ATOM 668 N N . ASP A 1 86 ? -18.184 -3.109 17.834 1.00 83.31 86 ASP A N 1
ATOM 669 C CA . ASP A 1 86 ? -18.572 -2.616 19.156 1.00 83.31 86 ASP A CA 1
ATOM 670 C C . ASP A 1 86 ? -17.342 -2.124 19.926 1.00 83.31 86 ASP A C 1
ATOM 672 O O . ASP A 1 86 ? -17.369 -1.047 20.519 1.00 83.31 86 ASP A O 1
ATOM 676 N N . TYR A 1 87 ? -16.228 -2.862 19.862 1.00 84.38 87 TYR A N 1
ATOM 677 C CA . TYR A 1 87 ? -14.962 -2.427 20.446 1.00 84.38 87 TYR A CA 1
ATOM 678 C C . TYR A 1 87 ? -14.529 -1.068 19.894 1.00 84.38 87 TYR A C 1
ATOM 680 O O . TYR A 1 87 ? -14.306 -0.150 20.678 1.00 84.38 87 TYR A O 1
ATOM 688 N N . ILE A 1 88 ? -14.451 -0.899 18.572 1.00 84.69 88 ILE A N 1
ATOM 689 C CA . ILE A 1 88 ? -14.011 0.354 17.943 1.00 84.69 88 ILE A CA 1
ATOM 690 C C . ILE A 1 88 ? -14.956 1.514 18.299 1.00 84.69 88 ILE A C 1
ATOM 692 O O . ILE A 1 88 ? -14.487 2.563 18.743 1.00 84.69 88 ILE A O 1
ATOM 696 N N . GLU A 1 89 ? -16.274 1.327 18.177 1.00 81.62 89 GLU A N 1
ATOM 697 C CA . GLU A 1 89 ? -17.272 2.366 18.470 1.00 81.62 89 GLU A CA 1
ATOM 698 C C . GLU A 1 89 ? -17.243 2.799 19.949 1.00 81.62 89 GLU A C 1
ATOM 700 O O . GLU A 1 89 ? -17.270 3.996 20.246 1.00 81.62 89 GLU A O 1
ATOM 705 N N . HIS A 1 90 ? -17.110 1.854 20.887 1.00 82.12 90 HIS A N 1
ATOM 706 C CA . HIS A 1 90 ? -16.961 2.170 22.312 1.00 82.12 90 HIS A CA 1
ATOM 707 C C . HIS A 1 90 ? -15.622 2.846 22.637 1.00 82.12 90 HIS A C 1
ATOM 709 O O . HIS A 1 90 ? -15.556 3.686 23.535 1.00 82.12 90 HIS A O 1
ATOM 715 N N . SER A 1 91 ? -14.560 2.498 21.909 1.00 80.81 91 SER A N 1
ATOM 716 C CA . SER A 1 91 ? -13.195 2.977 22.152 1.00 80.81 91 SER A CA 1
ATOM 717 C C . SER A 1 91 ? -12.929 4.391 21.648 1.00 80.81 91 SER A C 1
ATOM 719 O O . SER A 1 91 ? -12.057 5.076 22.182 1.00 80.81 91 SER A O 1
ATOM 721 N N . ILE A 1 92 ? -13.628 4.816 20.593 1.00 77.38 92 ILE A N 1
ATOM 722 C CA . ILE A 1 92 ? -13.439 6.132 19.968 1.00 77.38 92 ILE A CA 1
ATOM 723 C C . ILE A 1 92 ? -14.150 7.240 20.765 1.00 77.38 92 ILE A C 1
ATOM 725 O O . ILE A 1 92 ? -13.743 8.399 20.691 1.00 77.38 92 ILE A O 1
ATOM 729 N N . GLY A 1 93 ? -15.129 6.881 21.606 1.00 62.28 93 GLY A N 1
ATOM 730 C CA . GLY A 1 93 ? -15.949 7.827 22.362 1.00 62.28 93 GLY A CA 1
ATOM 731 C C . GLY A 1 93 ? -16.953 8.532 21.447 1.00 62.28 93 GLY A C 1
ATOM 732 O O . GLY A 1 93 ? -16.617 8.951 20.340 1.00 62.28 93 GLY A O 1
ATOM 733 N N . LYS A 1 94 ? -18.216 8.643 21.881 1.00 50.25 94 LYS A N 1
ATOM 734 C CA . LYS A 1 94 ? -19.248 9.380 21.134 1.00 50.25 94 LYS A CA 1
ATOM 735 C C . LYS A 1 94 ? -18.710 10.768 20.769 1.00 50.25 94 LYS A C 1
ATOM 737 O O . LYS A 1 94 ? -18.342 11.525 21.662 1.00 50.25 94 LYS A O 1
ATOM 742 N N . LYS A 1 95 ? -18.687 11.091 19.471 1.00 49.47 95 LYS A N 1
ATOM 743 C CA . LYS A 1 95 ? -18.634 12.483 19.009 1.00 49.47 95 LYS A CA 1
ATOM 744 C C . LYS A 1 95 ? -19.900 13.155 19.557 1.00 49.47 95 LYS A C 1
ATOM 746 O O . LYS A 1 95 ? -20.987 12.863 19.059 1.00 49.47 95 LYS A O 1
ATOM 751 N N . GLU A 1 96 ? -19.760 13.912 20.645 1.00 37.66 96 GLU A N 1
ATOM 752 C CA . GLU A 1 96 ? -20.777 14.869 21.109 1.00 37.66 96 GLU A CA 1
ATOM 753 C C . GLU A 1 96 ? -20.951 16.003 20.093 1.00 37.66 96 GLU A C 1
ATOM 755 O O . GLU A 1 96 ? -19.938 16.397 19.464 1.00 37.66 96 GLU A O 1
#

Foldseek 3Di:
DLLLCLQQPQPVCSVVVVVVVVVVVVVCVVVLVVVLVVQQCDPPPNHNCVSCVVVVVVVVVVVVVCVVQDDSHPVPHPPDDPVSNVVSDVRSDDPD